Protein AF-A0A2S7K7K2-F1 (afdb_monomer_lite)

pLDDT: mean 85.02, std 9.98, range [56.12, 95.88]

Structure (mmCIF, N/CA/C/O backbone):
data_AF-A0A2S7K7K2-F1
#
_entry.id   AF-A0A2S7K7K2-F1
#
loop_
_atom_site.group_PDB
_atom_site.id
_atom_site.type_symbol
_atom_site.label_atom_id
_atom_site.label_alt_id
_atom_site.label_comp_id
_atom_site.label_asym_id
_atom_site.label_entity_id
_atom_site.label_seq_id
_atom_site.pdbx_PDB_ins_code
_atom_site.Cartn_x
_atom_site.Cartn_y
_atom_site.Cartn_z
_atom_site.occupancy
_atom_site.B_iso_or_equiv
_atom_site.auth_seq_id
_atom_site.auth_comp_id
_atom_site.auth_asym_id
_atom_site.auth_atom_id
_atom_site.pdbx_PDB_model_num
ATOM 1 N N . MET A 1 1 ? -6.408 15.311 -12.185 1.00 59.22 1 MET A N 1
ATOM 2 C CA . MET A 1 1 ? -6.642 16.102 -10.955 1.00 59.22 1 MET A CA 1
ATOM 3 C C . MET A 1 1 ? -5.439 17.012 -10.712 1.00 59.22 1 MET A C 1
ATOM 5 O O . MET A 1 1 ? -4.329 16.543 -10.934 1.00 59.22 1 MET A O 1
ATOM 9 N N . PRO A 1 2 ? -5.615 18.286 -10.323 1.00 72.69 2 PRO A N 1
ATOM 10 C CA . PRO A 1 2 ? -4.494 19.183 -10.014 1.00 72.69 2 PRO A CA 1
ATOM 11 C C . PRO A 1 2 ? -3.734 18.760 -8.743 1.00 72.69 2 PRO A C 1
ATOM 13 O O . PRO A 1 2 ? -4.365 18.361 -7.765 1.00 72.69 2 PRO A O 1
ATOM 16 N N . VAL A 1 3 ? -2.403 18.916 -8.717 1.00 70.38 3 VAL A N 1
ATOM 17 C CA . VAL A 1 3 ? -1.544 18.618 -7.542 1.00 70.38 3 VAL A CA 1
ATOM 18 C C . VAL A 1 3 ? -2.006 19.381 -6.293 1.00 70.38 3 VAL A C 1
ATOM 20 O O . VAL A 1 3 ? -2.088 18.812 -5.209 1.00 70.38 3 VAL A O 1
ATOM 23 N N . ALA A 1 4 ? -2.429 20.637 -6.451 1.00 74.94 4 ALA A N 1
ATOM 24 C CA . ALA A 1 4 ? -2.966 21.441 -5.352 1.00 74.94 4 ALA A CA 1
ATOM 25 C C . ALA A 1 4 ? -4.250 20.849 -4.730 1.00 74.94 4 ALA A C 1
ATOM 27 O O . ALA A 1 4 ? -4.489 20.996 -3.532 1.00 74.94 4 ALA A O 1
ATOM 28 N N . SER A 1 5 ? -5.085 20.167 -5.524 1.00 77.44 5 SER A N 1
ATOM 29 C CA . SER A 1 5 ? -6.290 19.490 -5.025 1.00 77.44 5 SER A CA 1
ATOM 30 C C . SER A 1 5 ? -5.940 18.235 -4.224 1.00 77.44 5 SER A C 1
ATOM 32 O O . SER A 1 5 ? -6.570 17.980 -3.201 1.00 77.44 5 SER A O 1
ATOM 34 N N . LEU A 1 6 ? -4.911 17.495 -4.652 1.00 71.69 6 LEU A N 1
ATOM 35 C CA . LEU A 1 6 ? -4.367 16.344 -3.926 1.00 71.69 6 LEU A CA 1
ATOM 36 C C . LEU A 1 6 ? -3.778 16.764 -2.578 1.00 71.69 6 LEU A C 1
ATOM 38 O O . LEU A 1 6 ? -4.159 16.217 -1.548 1.00 71.69 6 LEU A O 1
ATOM 42 N N . GLN A 1 7 ? -2.909 17.777 -2.573 1.00 73.94 7 GLN A N 1
ATOM 43 C CA . GLN A 1 7 ? -2.296 18.298 -1.348 1.00 73.94 7 GLN A CA 1
ATOM 44 C C . GLN A 1 7 ? -3.355 18.761 -0.341 1.00 73.94 7 GLN A C 1
ATOM 46 O O . GLN A 1 7 ? -3.282 18.409 0.833 1.00 73.94 7 GLN A O 1
ATOM 51 N N . ARG A 1 8 ? -4.393 19.471 -0.807 1.00 82.69 8 ARG A N 1
ATOM 52 C CA . ARG A 1 8 ? -5.515 19.877 0.048 1.00 82.69 8 ARG A CA 1
ATOM 53 C C . ARG A 1 8 ? -6.236 18.674 0.663 1.00 82.69 8 ARG A C 1
ATOM 55 O O . ARG A 1 8 ? -6.492 18.685 1.862 1.00 82.69 8 ARG A O 1
ATOM 62 N N . ALA A 1 9 ? -6.525 17.637 -0.125 1.00 78.69 9 ALA A N 1
ATOM 63 C CA . ALA A 1 9 ? -7.184 16.430 0.373 1.00 78.69 9 ALA A CA 1
ATOM 64 C C . ALA A 1 9 ? -6.349 15.712 1.449 1.00 78.69 9 ALA A C 1
ATOM 66 O O . ALA A 1 9 ? -6.895 15.271 2.460 1.00 78.69 9 ALA A O 1
ATOM 67 N N . VAL A 1 10 ? -5.026 15.641 1.270 1.00 76.25 10 VAL A N 1
ATOM 68 C CA . VAL A 1 10 ? -4.114 15.053 2.263 1.00 76.25 10 VAL A CA 1
ATOM 69 C C . VAL A 1 10 ? -4.106 15.869 3.555 1.00 76.25 10 VAL A C 1
ATOM 71 O O . VAL A 1 10 ? -4.312 15.299 4.626 1.00 76.25 10 VAL A O 1
ATOM 74 N N . SER A 1 11 ? -3.969 17.197 3.468 1.00 79.94 11 SER A N 1
ATOM 75 C CA . SER A 1 11 ? -4.010 18.078 4.644 1.00 79.94 11 SER A CA 1
ATOM 76 C C . SER A 1 11 ? -5.347 18.013 5.390 1.00 79.94 11 SER A C 1
ATOM 78 O O . SER A 1 11 ? -5.374 18.066 6.617 1.00 79.94 11 SER A O 1
ATOM 80 N N . GLU A 1 12 ? -6.470 17.867 4.681 1.00 84.12 12 GLU A N 1
ATOM 81 C CA . GLU A 1 12 ? -7.783 17.681 5.308 1.00 84.12 12 GLU A CA 1
ATOM 82 C C . GLU A 1 12 ? -7.879 16.357 6.077 1.00 84.12 12 GLU A C 1
ATOM 84 O O . GLU A 1 12 ? -8.456 16.322 7.167 1.00 84.12 12 GLU A O 1
ATOM 89 N N . ILE A 1 13 ? -7.320 15.270 5.534 1.00 78.44 13 ILE A N 1
ATOM 90 C CA . ILE A 1 13 ? -7.284 13.970 6.215 1.00 78.44 13 ILE A CA 1
ATOM 91 C C . ILE A 1 13 ? -6.381 14.040 7.449 1.00 78.44 13 ILE A C 1
ATOM 93 O O . ILE A 1 13 ? -6.790 13.586 8.516 1.00 78.44 13 ILE A O 1
ATOM 97 N N . GLU A 1 14 ? -5.200 14.647 7.329 1.00 75.38 14 GLU A N 1
ATOM 98 C CA . GLU A 1 14 ? -4.267 14.842 8.442 1.00 75.38 14 GLU A CA 1
ATOM 99 C C . GLU A 1 14 ? -4.907 15.656 9.577 1.00 75.38 14 GLU A C 1
ATOM 101 O O . GLU A 1 14 ? -4.911 15.225 10.732 1.00 75.38 14 GLU A O 1
ATOM 106 N N . ALA A 1 15 ? -5.538 16.787 9.246 1.00 80.00 15 ALA A N 1
ATOM 107 C CA . ALA A 1 15 ? -6.217 17.631 10.223 1.00 80.00 15 ALA A CA 1
ATOM 108 C C . ALA A 1 15 ? -7.360 16.890 10.940 1.00 80.00 15 ALA A C 1
ATOM 110 O O . ALA A 1 15 ? -7.504 17.007 12.159 1.00 80.00 15 ALA A O 1
ATOM 111 N N . LYS A 1 16 ? -8.159 16.098 10.211 1.00 77.19 16 LYS A N 1
ATOM 112 C CA . LYS A 1 16 ? -9.250 15.301 10.799 1.00 77.19 16 LYS A CA 1
ATOM 113 C C . LYS A 1 16 ? -8.732 14.176 11.689 1.00 77.19 16 LYS A C 1
ATOM 115 O O . LYS A 1 16 ? -9.240 14.011 12.798 1.00 77.19 16 LYS A O 1
ATOM 120 N N . ALA A 1 17 ? -7.706 13.455 11.242 1.00 70.50 17 ALA A N 1
ATOM 121 C CA . ALA A 1 17 ? -7.096 12.375 12.009 1.00 70.50 17 ALA A CA 1
ATOM 122 C C . ALA A 1 17 ? -6.482 12.886 13.324 1.00 70.50 17 ALA A C 1
ATOM 124 O O . ALA A 1 17 ? -6.617 12.228 14.355 1.00 70.50 17 ALA A O 1
ATOM 125 N N . ALA A 1 18 ? -5.879 14.081 13.311 1.00 72.31 18 ALA A N 1
ATOM 126 C CA . ALA A 1 18 ? -5.331 14.722 14.505 1.00 72.31 18 ALA A CA 1
ATOM 127 C C . ALA A 1 18 ? -6.417 15.210 15.484 1.00 72.31 18 ALA A C 1
ATOM 129 O O . ALA A 1 18 ? -6.249 15.103 16.696 1.00 72.31 18 ALA A O 1
ATOM 130 N N . GLN A 1 19 ? -7.537 15.741 14.979 1.00 73.94 19 GLN A N 1
ATOM 131 C CA . GLN A 1 19 ? -8.628 16.265 15.815 1.00 73.94 19 GLN A CA 1
ATOM 132 C C . GLN A 1 19 ? -9.520 15.173 16.407 1.00 73.94 19 GLN A C 1
ATOM 134 O O . GLN A 1 19 ? -10.114 15.367 17.468 1.00 73.94 19 GLN A O 1
ATOM 139 N N . ARG A 1 20 ? -9.667 14.044 15.709 1.00 64.81 20 ARG A N 1
ATOM 140 C CA . ARG A 1 20 ? -10.510 12.924 16.138 1.00 64.81 20 ARG A CA 1
ATOM 141 C C . ARG A 1 20 ? -9.754 11.601 16.013 1.00 64.81 20 ARG A C 1
ATOM 143 O O . ARG A 1 20 ? -10.123 10.753 15.195 1.00 64.81 20 ARG A O 1
ATOM 150 N N . PRO A 1 21 ? -8.744 11.382 16.872 1.00 60.03 21 PRO A N 1
ATOM 151 C CA . PRO A 1 21 ? -7.931 10.175 16.862 1.00 60.03 21 PRO A CA 1
ATOM 152 C C . PRO A 1 21 ? -8.692 8.911 17.277 1.00 60.03 21 PRO A C 1
ATOM 154 O O . PRO A 1 21 ? -8.064 7.859 17.252 1.00 60.03 21 PRO A O 1
ATOM 157 N N . ASP A 1 22 ? -10.008 8.990 17.531 1.00 60.41 22 ASP A N 1
ATOM 158 C CA . ASP A 1 22 ? -10.922 7.863 17.782 1.00 60.41 22 ASP A CA 1
ATOM 159 C C . ASP A 1 22 ? -12.131 7.795 16.818 1.00 60.41 22 ASP A C 1
ATOM 161 O O . ASP A 1 22 ? -12.912 6.845 16.875 1.00 60.41 22 ASP A O 1
ATOM 165 N N . ALA A 1 23 ? -12.307 8.752 15.893 1.00 61.19 23 ALA A N 1
ATOM 166 C CA . ALA A 1 23 ? -13.433 8.714 14.949 1.00 61.19 23 ALA A CA 1
ATOM 167 C C . ALA A 1 23 ? -13.258 7.600 13.914 1.00 61.19 23 ALA A C 1
ATOM 169 O O . ALA A 1 23 ? -12.241 7.569 13.226 1.00 61.19 23 ALA A O 1
ATOM 170 N N . GLN A 1 24 ? -14.247 6.713 13.798 1.00 61.03 24 GLN A N 1
ATOM 171 C CA . GLN A 1 24 ? -14.309 5.552 12.899 1.00 61.03 24 GLN A CA 1
ATOM 172 C C . GLN A 1 24 ? -14.415 5.955 11.409 1.00 61.03 24 GLN A C 1
ATOM 174 O O . GLN A 1 24 ? -15.300 5.510 10.689 1.00 61.03 24 GLN A O 1
ATOM 179 N N . GLU A 1 25 ? -13.566 6.874 10.959 1.00 68.62 25 GLU A N 1
ATOM 180 C CA . GLU A 1 25 ? -13.423 7.260 9.563 1.00 68.62 25 GLU A CA 1
ATOM 181 C C . GLU A 1 25 ? -12.317 6.429 8.908 1.00 68.62 25 GLU A C 1
ATOM 183 O O . GLU A 1 25 ? -11.230 6.278 9.470 1.00 68.62 25 GLU A O 1
ATOM 188 N N . ASP A 1 26 ? -12.566 5.969 7.680 1.00 82.88 26 ASP A N 1
ATOM 189 C CA . ASP A 1 26 ? -11.630 5.178 6.868 1.00 82.88 26 ASP A CA 1
ATOM 190 C C . ASP A 1 26 ? -10.485 6.043 6.300 1.00 82.88 26 ASP A C 1
ATOM 192 O O . ASP A 1 26 ? -10.285 6.169 5.090 1.00 82.88 26 ASP A O 1
ATOM 196 N N . HIS A 1 27 ? -9.743 6.730 7.171 1.00 87.19 27 HIS A N 1
ATOM 197 C CA . HIS A 1 27 ? -8.670 7.644 6.779 1.00 87.19 27 HIS A CA 1
ATOM 198 C C . HIS A 1 27 ? -7.561 6.929 6.001 1.00 87.19 27 HIS A C 1
ATOM 200 O O . HIS A 1 27 ? -7.093 7.455 4.993 1.00 87.19 27 HIS A O 1
ATOM 206 N N . LEU A 1 28 ? -7.165 5.728 6.433 1.00 91.56 28 LEU A N 1
ATOM 207 C CA . LEU A 1 28 ? -6.113 4.952 5.773 1.00 91.56 28 LEU A CA 1
ATOM 208 C C . LEU A 1 28 ? -6.552 4.432 4.400 1.00 91.56 28 LEU A C 1
ATOM 210 O O . LEU A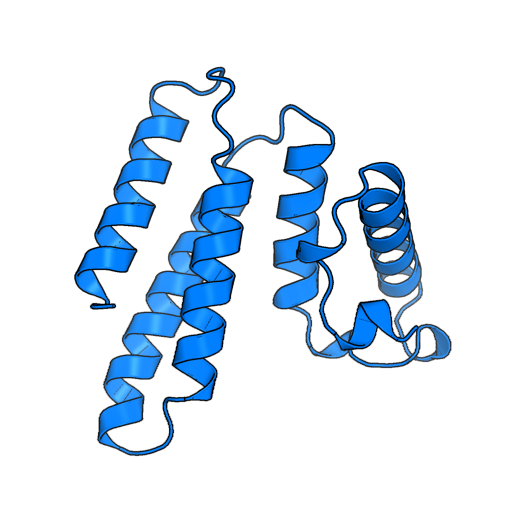 1 28 ? -5.758 4.480 3.465 1.00 91.56 28 LEU A O 1
ATOM 214 N N . GLU A 1 29 ? -7.819 4.045 4.246 1.00 93.19 29 GLU A N 1
ATOM 215 C CA . GLU A 1 29 ? -8.402 3.695 2.945 1.00 93.19 29 GLU A CA 1
ATOM 216 C C . GLU A 1 29 ? -8.375 4.888 1.984 1.00 93.19 29 GLU A C 1
ATOM 218 O O . GLU A 1 29 ? -7.921 4.779 0.845 1.00 93.19 29 GLU A O 1
ATOM 223 N N . LYS A 1 30 ? -8.814 6.065 2.451 1.00 91.56 30 LYS A N 1
ATOM 224 C CA . LYS A 1 30 ? -8.807 7.298 1.648 1.00 91.56 30 LYS A CA 1
ATOM 225 C C . LYS A 1 30 ? -7.394 7.683 1.220 1.00 91.56 30 LYS A C 1
ATOM 227 O O . LYS A 1 30 ? -7.189 8.023 0.057 1.00 91.56 30 LYS A O 1
ATOM 232 N N . LEU A 1 31 ? -6.425 7.607 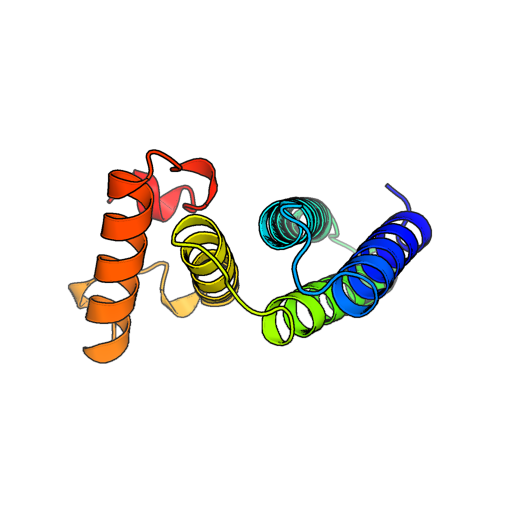2.134 1.00 92.62 31 LEU A N 1
ATOM 233 C CA . LEU A 1 31 ? -5.017 7.857 1.824 1.00 92.62 31 LEU A CA 1
ATOM 234 C C . LEU A 1 31 ? -4.491 6.849 0.801 1.00 92.62 31 LEU A C 1
ATOM 236 O O . LEU A 1 31 ? -3.818 7.246 -0.144 1.00 92.62 31 LEU A O 1
ATOM 240 N N . PHE A 1 32 ? -4.823 5.567 0.947 1.00 94.88 32 PHE A N 1
ATOM 241 C CA . PHE A 1 32 ? -4.366 4.533 0.023 1.00 94.88 32 PHE A CA 1
ATOM 242 C C . PHE A 1 32 ? -4.959 4.717 -1.382 1.00 94.88 32 PHE A C 1
ATOM 244 O O . PHE A 1 32 ? -4.253 4.622 -2.385 1.00 94.88 32 PHE A O 1
ATOM 251 N N . ASN A 1 33 ? -6.235 5.095 -1.469 1.00 92.44 33 ASN A N 1
ATOM 252 C CA . ASN A 1 33 ? -6.878 5.440 -2.735 1.00 92.44 33 ASN A CA 1
ATOM 253 C C . ASN A 1 33 ? -6.243 6.675 -3.393 1.00 92.44 33 ASN A C 1
ATOM 255 O O . ASN A 1 33 ? -6.046 6.681 -4.608 1.00 92.44 33 ASN A O 1
ATOM 259 N N . LEU A 1 34 ? -5.884 7.704 -2.614 1.00 91.50 34 LEU A N 1
ATOM 260 C CA . LEU A 1 34 ? -5.141 8.865 -3.119 1.00 91.50 34 LEU A CA 1
ATOM 261 C C . LEU A 1 34 ? -3.750 8.468 -3.619 1.00 91.50 34 LEU A C 1
ATOM 263 O O . LEU A 1 34 ? -3.356 8.888 -4.703 1.00 91.50 34 LEU A O 1
ATOM 267 N N . PHE A 1 35 ? -3.036 7.626 -2.872 1.00 93.12 35 PHE A N 1
ATOM 268 C CA . PHE A 1 35 ? -1.734 7.099 -3.275 1.00 93.12 35 PHE A CA 1
ATOM 269 C C . PHE A 1 35 ? -1.809 6.384 -4.624 1.00 93.12 35 PHE A C 1
ATOM 271 O O . PHE A 1 35 ? -1.051 6.719 -5.529 1.00 93.12 35 PHE A O 1
ATOM 278 N N . ARG A 1 36 ? -2.775 5.474 -4.797 1.00 91.44 36 ARG A N 1
ATOM 279 C CA . ARG A 1 36 ? -2.989 4.769 -6.067 1.00 91.44 36 ARG A CA 1
ATOM 280 C C . ARG A 1 36 ? -3.346 5.703 -7.224 1.00 91.44 36 ARG A C 1
ATOM 282 O O . ARG A 1 36 ? -2.951 5.455 -8.358 1.00 91.44 36 ARG A O 1
ATOM 289 N N . GLN A 1 37 ? -4.119 6.758 -6.963 1.00 90.19 37 GLN A N 1
ATOM 290 C CA . GLN A 1 37 ? -4.438 7.760 -7.984 1.00 90.19 37 GLN A CA 1
ATOM 291 C C . GLN A 1 37 ? -3.199 8.553 -8.404 1.00 90.19 37 GLN A C 1
ATOM 293 O O . GLN A 1 37 ? -3.048 8.847 -9.585 1.00 90.19 37 GLN A O 1
ATOM 298 N N . ILE A 1 38 ? -2.323 8.899 -7.457 1.00 89.38 38 ILE A N 1
ATOM 299 C CA . ILE A 1 38 ? -1.045 9.557 -7.753 1.00 89.38 38 ILE A CA 1
ATOM 300 C C . ILE A 1 38 ? -0.156 8.624 -8.579 1.00 89.38 38 ILE A C 1
ATOM 302 O O . ILE A 1 38 ? 0.362 9.057 -9.603 1.00 89.38 38 ILE A O 1
ATOM 306 N N . ASP A 1 39 ? -0.049 7.357 -8.176 1.00 87.69 39 ASP A N 1
ATOM 307 C CA . ASP A 1 39 ? 0.761 6.331 -8.842 1.00 87.69 39 ASP A CA 1
ATOM 308 C C . ASP A 1 39 ? 0.352 6.130 -10.310 1.00 87.69 39 ASP A C 1
ATOM 310 O O . ASP A 1 39 ? 1.182 6.188 -11.215 1.00 87.69 39 ASP A O 1
ATOM 314 N N . ALA A 1 40 ? -0.956 6.028 -10.567 1.00 86.50 40 ALA A N 1
ATOM 315 C CA . ALA A 1 40 ? -1.489 5.926 -11.923 1.00 86.50 40 ALA A CA 1
ATOM 316 C C . ALA A 1 40 ? -1.159 7.161 -12.781 1.00 86.50 40 ALA A C 1
ATOM 318 O O . ALA A 1 40 ? -0.808 7.027 -13.947 1.00 86.50 40 ALA A O 1
ATOM 319 N N . VAL A 1 41 ? -1.232 8.370 -12.210 1.00 87.00 41 VAL A N 1
ATOM 320 C CA . VAL A 1 41 ? -0.889 9.603 -12.941 1.00 87.00 41 VAL A CA 1
ATOM 321 C C . VAL A 1 41 ? 0.621 9.725 -13.164 1.00 87.00 41 VAL A C 1
ATOM 323 O O . VAL A 1 41 ? 1.031 10.278 -14.183 1.00 87.00 41 VAL A O 1
ATOM 326 N N . LEU A 1 42 ? 1.446 9.232 -12.236 1.00 85.50 42 LEU A N 1
ATOM 327 C CA . LEU A 1 42 ? 2.902 9.198 -12.383 1.00 85.50 42 LEU A CA 1
ATOM 328 C C . LEU A 1 42 ? 3.332 8.298 -13.541 1.00 85.50 42 LEU A C 1
ATOM 330 O O . LEU A 1 42 ? 4.204 8.698 -14.308 1.00 85.50 42 LEU A O 1
ATOM 334 N N . ALA A 1 43 ? 2.687 7.141 -13.712 1.00 82.75 43 ALA A N 1
ATOM 335 C CA . ALA A 1 43 ? 2.951 6.241 -14.835 1.00 82.75 43 ALA A CA 1
ATOM 336 C C . ALA A 1 43 ? 2.717 6.908 -16.209 1.00 82.75 43 ALA A C 1
ATOM 338 O O . ALA A 1 43 ? 3.400 6.575 -17.177 1.00 82.75 43 ALA A O 1
ATOM 339 N N . ASP A 1 44 ? 1.810 7.889 -16.280 1.00 81.12 44 ASP A N 1
ATOM 340 C CA . ASP A 1 44 ? 1.475 8.633 -17.503 1.00 81.12 44 ASP A CA 1
ATOM 341 C C . ASP A 1 44 ? 2.361 9.879 -17.738 1.00 81.12 44 ASP A C 1
ATOM 343 O O . ASP A 1 44 ? 2.260 10.542 -18.775 1.00 81.12 44 ASP A O 1
ATOM 347 N N . CYS A 1 45 ? 3.223 10.247 -16.786 1.00 77.81 45 CYS A N 1
ATOM 348 C CA . CYS A 1 45 ? 4.083 11.429 -16.863 1.00 77.81 45 CYS A CA 1
ATOM 349 C C . CYS A 1 45 ? 5.435 11.109 -17.531 1.00 77.81 45 CYS A C 1
ATOM 351 O O . CYS A 1 45 ? 6.465 11.079 -16.866 1.00 77.81 45 CYS A O 1
ATOM 353 N N . ALA A 1 46 ? 5.452 10.914 -18.855 1.00 63.28 46 ALA A N 1
ATOM 354 C CA . ALA A 1 46 ? 6.690 10.808 -19.641 1.00 63.28 46 ALA A CA 1
ATOM 355 C C . ALA A 1 46 ? 6.996 12.114 -20.416 1.00 63.28 46 ALA A C 1
ATOM 357 O O . ALA A 1 46 ? 6.163 12.565 -21.202 1.00 63.28 46 ALA A O 1
ATOM 358 N N . GLY A 1 47 ? 8.190 12.705 -20.230 1.00 62.94 47 GLY A N 1
ATOM 359 C CA . GLY A 1 47 ? 8.706 13.868 -20.991 1.00 62.94 47 GLY A CA 1
ATOM 360 C C . GLY A 1 47 ? 9.079 15.101 -20.141 1.00 62.94 47 GLY A C 1
ATOM 361 O O . GLY A 1 47 ? 8.790 15.136 -18.952 1.00 62.94 47 GLY A O 1
ATOM 362 N N . GLU A 1 48 ? 9.677 16.139 -20.750 1.00 56.12 48 GLU A N 1
ATOM 363 C CA . GLU A 1 48 ? 10.257 17.313 -20.045 1.00 56.12 48 GLU A CA 1
ATOM 364 C C . GLU A 1 48 ? 9.235 18.164 -19.248 1.00 56.12 48 GLU A C 1
ATOM 366 O O . GLU A 1 48 ? 9.529 18.606 -18.139 1.00 56.12 48 GLU A O 1
ATOM 371 N N . GLU A 1 49 ? 8.003 18.365 -19.742 1.00 59.69 49 GLU A N 1
ATOM 372 C CA . GLU A 1 49 ? 6.906 18.957 -18.935 1.00 59.69 49 GLU A CA 1
ATOM 373 C C . GLU A 1 49 ? 6.335 17.964 -17.901 1.00 59.69 49 GLU A C 1
ATOM 375 O O . GLU A 1 49 ? 5.702 18.352 -16.913 1.00 59.69 49 GLU A O 1
ATOM 380 N N . GLY A 1 50 ? 6.576 16.670 -18.120 1.00 65.75 50 GLY A N 1
ATOM 381 C CA . GLY A 1 50 ? 6.261 15.585 -17.201 1.00 65.75 50 GLY A CA 1
ATOM 382 C C . GLY A 1 50 ? 7.122 15.623 -15.943 1.00 65.75 50 GLY A C 1
ATOM 383 O O . GLY A 1 50 ? 6.589 15.338 -14.878 1.00 65.75 50 GLY A O 1
ATOM 384 N N . ASP A 1 51 ? 8.378 16.070 -16.023 1.00 75.75 51 ASP A N 1
ATOM 385 C CA . ASP A 1 51 ? 9.328 16.033 -14.902 1.00 75.75 51 ASP A CA 1
ATOM 386 C C . ASP A 1 51 ? 8.915 16.939 -13.732 1.00 75.75 51 ASP A C 1
ATOM 388 O O . ASP A 1 51 ? 8.892 16.507 -12.577 1.00 75.75 51 ASP A O 1
ATOM 392 N N . ALA A 1 52 ? 8.516 18.186 -14.005 1.00 80.88 52 ALA A N 1
ATOM 393 C CA . ALA A 1 52 ? 8.071 19.111 -12.956 1.00 80.88 52 ALA A CA 1
ATOM 394 C C . ALA A 1 52 ? 6.762 18.642 -12.295 1.00 80.88 52 ALA A C 1
ATOM 396 O O . ALA A 1 52 ? 6.583 18.743 -11.078 1.00 80.88 52 ALA A O 1
ATOM 397 N N . LYS A 1 53 ? 5.843 18.091 -13.096 1.00 81.44 53 LYS A N 1
ATOM 398 C CA . LYS A 1 53 ? 4.589 17.516 -12.601 1.00 81.44 53 LYS A CA 1
ATOM 399 C C . LYS A 1 53 ? 4.841 16.229 -11.808 1.00 81.44 53 LYS A C 1
ATOM 401 O O . LYS A 1 53 ? 4.228 16.050 -10.758 1.00 81.44 53 LYS A O 1
ATOM 406 N N . ALA A 1 54 ? 5.745 15.372 -12.274 1.00 85.06 54 ALA A N 1
ATOM 407 C CA . ALA A 1 54 ? 6.141 14.136 -11.613 1.00 85.06 54 ALA A CA 1
ATOM 408 C C . ALA A 1 54 ? 6.797 14.422 -10.261 1.00 85.06 54 ALA A C 1
ATOM 410 O O . ALA A 1 54 ? 6.411 13.815 -9.267 1.00 85.06 54 ALA A O 1
ATOM 411 N N . ALA A 1 55 ? 7.692 15.410 -10.180 1.00 86.88 55 ALA A N 1
ATOM 412 C CA . ALA A 1 55 ? 8.297 15.828 -8.918 1.00 86.88 55 ALA A CA 1
ATOM 413 C C . ALA A 1 55 ? 7.239 16.236 -7.874 1.00 86.88 55 ALA A C 1
ATOM 415 O O . ALA A 1 55 ? 7.267 15.750 -6.743 1.00 86.88 55 ALA A O 1
ATOM 416 N N . GLY A 1 56 ? 6.255 17.058 -8.262 1.00 84.94 56 GLY A N 1
ATOM 417 C CA . GLY A 1 56 ? 5.164 17.456 -7.363 1.00 84.94 56 GLY A CA 1
ATOM 418 C C . GLY A 1 56 ? 4.242 16.298 -6.955 1.00 84.94 56 GLY A C 1
ATOM 419 O O . GLY A 1 56 ? 3.708 16.284 -5.846 1.00 84.94 56 GLY A O 1
ATOM 420 N N . LEU A 1 57 ? 4.061 15.305 -7.830 1.00 87.06 57 LEU A N 1
ATOM 421 C CA . LEU A 1 57 ? 3.299 14.091 -7.532 1.00 87.06 57 LEU A CA 1
ATOM 422 C C . LEU A 1 57 ? 4.057 13.154 -6.580 1.00 87.06 57 LEU A C 1
ATOM 424 O O . LEU A 1 57 ? 3.449 12.679 -5.626 1.00 87.06 57 LEU A O 1
ATOM 428 N N . ILE A 1 58 ? 5.364 12.955 -6.773 1.00 88.56 58 ILE A N 1
ATOM 429 C CA . ILE A 1 58 ? 6.237 12.187 -5.865 1.00 88.56 58 ILE A CA 1
ATOM 430 C C . ILE A 1 58 ? 6.248 12.824 -4.471 1.00 88.56 58 ILE A C 1
ATOM 432 O O . ILE A 1 58 ? 6.134 12.129 -3.457 1.00 88.56 58 ILE A O 1
ATOM 436 N N . GLU A 1 59 ? 6.332 14.155 -4.399 1.00 87.88 59 GLU A N 1
ATOM 437 C CA . GLU A 1 59 ? 6.237 14.875 -3.130 1.00 87.88 59 GLU A CA 1
ATOM 438 C 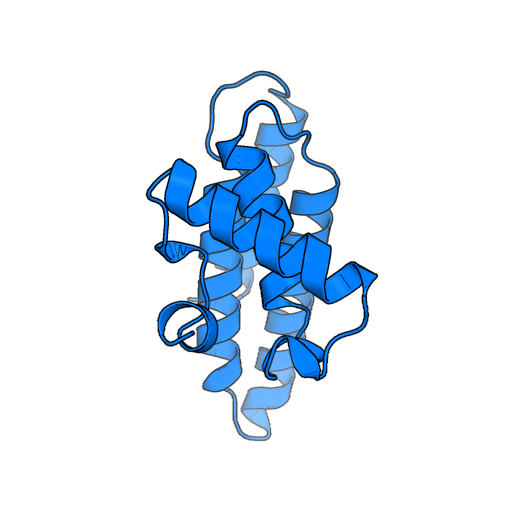C . GLU A 1 59 ? 4.881 14.619 -2.458 1.00 87.88 59 GLU A C 1
ATOM 440 O O . GLU A 1 59 ? 4.835 14.246 -1.286 1.00 87.88 59 GLU A O 1
ATOM 445 N N . ALA A 1 60 ? 3.773 14.724 -3.199 1.00 86.81 60 ALA A N 1
ATOM 446 C CA . ALA A 1 60 ? 2.444 14.425 -2.669 1.00 86.81 60 ALA A CA 1
ATOM 447 C C . ALA A 1 60 ? 2.320 12.968 -2.181 1.00 86.81 60 ALA A C 1
ATOM 449 O O . ALA A 1 60 ? 1.781 12.731 -1.099 1.00 86.81 60 ALA A O 1
ATOM 450 N N . GLN A 1 61 ? 2.863 12.003 -2.929 1.00 88.81 61 GLN A N 1
ATOM 451 C CA . GLN A 1 61 ? 2.926 10.588 -2.545 1.00 88.81 61 GLN A CA 1
ATOM 452 C C . GLN A 1 61 ? 3.708 10.398 -1.235 1.00 88.81 61 GLN A C 1
ATOM 454 O O . GLN A 1 61 ? 3.258 9.690 -0.333 1.00 88.81 61 GLN A O 1
ATOM 459 N N . THR A 1 62 ? 4.827 11.113 -1.084 1.00 89.38 62 THR A N 1
ATOM 460 C CA . THR A 1 62 ? 5.630 11.124 0.145 1.00 89.38 62 THR A CA 1
ATOM 461 C C . THR A 1 62 ? 4.832 11.653 1.335 1.00 89.38 62 THR A C 1
ATOM 463 O O . THR A 1 62 ? 4.897 11.071 2.421 1.00 89.38 62 THR A O 1
ATOM 466 N N . VAL A 1 63 ? 4.056 12.732 1.160 1.00 88.00 63 VAL A N 1
ATOM 467 C CA . VAL A 1 63 ? 3.181 13.243 2.230 1.00 88.00 63 VAL A CA 1
ATOM 468 C C . VAL A 1 63 ? 2.141 12.189 2.610 1.00 88.00 63 VAL A C 1
ATOM 470 O O . VAL A 1 63 ? 2.000 11.902 3.794 1.00 88.00 63 VAL A O 1
ATOM 473 N N . VAL A 1 64 ? 1.482 11.545 1.639 1.00 90.69 64 VAL A N 1
ATOM 474 C CA . VAL A 1 64 ? 0.497 10.481 1.908 1.00 90.69 64 VAL A CA 1
ATOM 475 C C . VAL A 1 64 ? 1.097 9.353 2.752 1.00 90.69 64 VAL A C 1
ATOM 477 O O . VAL A 1 64 ? 0.504 8.982 3.766 1.00 90.69 64 VAL A O 1
ATOM 480 N N . ILE A 1 65 ? 2.272 8.834 2.374 1.00 91.62 65 ILE A N 1
ATOM 481 C CA . ILE A 1 65 ? 2.955 7.767 3.124 1.00 91.62 65 ILE A CA 1
ATOM 482 C C . ILE A 1 65 ? 3.283 8.236 4.546 1.00 91.62 65 ILE A C 1
ATOM 484 O O . ILE A 1 65 ? 3.008 7.520 5.511 1.00 91.62 65 ILE A O 1
ATOM 488 N N . ARG A 1 66 ? 3.830 9.448 4.706 1.00 89.81 66 ARG A N 1
ATOM 489 C CA . ARG A 1 66 ? 4.160 10.007 6.028 1.00 89.81 66 ARG A CA 1
ATOM 490 C C . ARG A 1 66 ? 2.922 10.157 6.909 1.00 89.81 66 ARG A C 1
ATOM 492 O O . ARG A 1 66 ? 2.957 9.755 8.072 1.00 89.81 66 ARG A O 1
ATOM 499 N N . THR A 1 67 ? 1.821 10.667 6.363 1.00 87.56 67 THR A N 1
ATOM 500 C CA . THR A 1 67 ? 0.546 10.783 7.080 1.00 87.56 67 THR A CA 1
ATOM 501 C C . THR A 1 67 ? 0.007 9.401 7.459 1.00 87.56 67 THR A C 1
ATOM 503 O O . THR A 1 67 ? -0.364 9.172 8.610 1.00 87.56 67 THR A O 1
ATOM 506 N N . ALA A 1 68 ? 0.022 8.436 6.536 1.00 91.06 68 ALA A N 1
ATOM 507 C CA . ALA A 1 68 ? -0.405 7.069 6.816 1.00 91.06 68 ALA A CA 1
ATOM 508 C C . ALA A 1 68 ? 0.458 6.397 7.895 1.00 91.06 68 ALA A C 1
ATOM 510 O O . ALA A 1 68 ? -0.063 5.622 8.700 1.00 91.06 68 ALA A O 1
ATOM 511 N N . ALA A 1 69 ? 1.758 6.701 7.960 1.00 90.12 69 ALA A N 1
ATOM 512 C CA . ALA A 1 69 ? 2.670 6.154 8.961 1.00 90.12 69 ALA A CA 1
ATOM 513 C C . ALA A 1 69 ? 2.306 6.601 10.388 1.00 90.12 69 ALA A C 1
ATOM 515 O O . ALA A 1 69 ? 2.316 5.766 11.296 1.00 90.12 69 ALA A O 1
ATOM 516 N N . VAL A 1 70 ? 1.916 7.867 10.579 1.00 89.06 70 VAL A N 1
ATOM 517 C CA . VAL A 1 70 ? 1.604 8.430 11.909 1.00 89.06 70 VAL A CA 1
ATOM 518 C C . VAL A 1 70 ? 0.181 8.142 12.396 1.00 89.06 70 VAL A C 1
ATOM 520 O O . VAL A 1 70 ? -0.054 8.122 13.602 1.00 89.06 70 VAL A O 1
ATOM 523 N N . ILE A 1 71 ? -0.772 7.880 11.495 1.00 87.62 71 ILE A N 1
ATOM 524 C CA . ILE A 1 71 ? -2.142 7.511 11.886 1.00 87.62 71 ILE A CA 1
ATOM 525 C C . ILE A 1 71 ? -2.128 6.138 12.568 1.00 87.62 71 ILE A C 1
ATOM 527 O O . ILE A 1 71 ? -1.615 5.166 12.015 1.00 87.62 71 ILE A O 1
ATOM 531 N N . HIS A 1 72 ? -2.701 6.032 13.768 1.00 86.25 72 HIS A N 1
ATOM 532 C CA . HIS A 1 72 ? -2.806 4.758 14.479 1.00 86.25 72 HIS A CA 1
ATOM 533 C C . HIS A 1 72 ? -3.817 3.826 13.794 1.00 86.25 72 HIS A C 1
ATOM 535 O O . HIS A 1 72 ? -4.920 4.249 13.454 1.00 86.25 72 HIS A O 1
ATOM 541 N N . ALA A 1 73 ? -3.452 2.554 13.615 1.00 88.94 73 ALA A N 1
ATOM 542 C CA . ALA A 1 73 ? -4.370 1.544 13.098 1.00 88.94 73 ALA A CA 1
ATOM 543 C C . ALA A 1 73 ? -5.266 1.033 14.228 1.00 88.94 73 ALA A C 1
ATOM 545 O O . ALA A 1 73 ? -4.764 0.483 15.205 1.00 88.94 73 ALA A O 1
ATOM 546 N N . ARG A 1 74 ? -6.584 1.195 14.096 1.00 86.81 74 ARG A N 1
ATOM 547 C CA . ARG A 1 74 ? -7.545 0.834 15.151 1.00 86.81 74 ARG A CA 1
ATOM 548 C C . ARG A 1 74 ? -8.216 -0.504 14.909 1.00 86.81 74 ARG A C 1
ATOM 550 O O . ARG A 1 74 ? -8.748 -1.114 15.832 1.00 86.81 74 ARG A O 1
ATOM 557 N N . CYS A 1 75 ? -8.204 -0.962 13.665 1.00 89.12 75 CYS A N 1
ATOM 558 C CA . CYS A 1 75 ? -8.785 -2.234 13.280 1.00 89.12 75 CYS A CA 1
ATOM 559 C C . CYS A 1 75 ? -7.887 -3.004 12.306 1.00 89.12 75 CYS A C 1
ATOM 561 O O . CYS A 1 75 ? -6.895 -2.500 11.782 1.00 89.12 75 CYS A O 1
ATOM 563 N N . LYS A 1 76 ? -8.255 -4.260 12.034 1.00 92.56 76 LYS A N 1
ATOM 564 C CA . LYS A 1 76 ? -7.538 -5.106 11.068 1.00 92.56 76 LYS A CA 1
ATOM 565 C C . LYS A 1 76 ? -7.536 -4.505 9.655 1.00 92.56 76 LYS A C 1
ATOM 567 O O . LYS A 1 76 ? -6.553 -4.667 8.943 1.00 92.56 76 LYS A O 1
ATOM 572 N N . ARG A 1 77 ? -8.602 -3.788 9.275 1.00 92.31 77 ARG A N 1
ATOM 573 C CA . ARG A 1 77 ? -8.710 -3.092 7.981 1.00 92.31 77 ARG A CA 1
ATOM 574 C C . ARG A 1 77 ? -7.683 -1.959 7.863 1.00 92.31 77 ARG A C 1
ATOM 576 O O . ARG A 1 77 ? -7.022 -1.840 6.842 1.00 92.31 77 ARG A O 1
ATOM 583 N N . ASP A 1 78 ? -7.449 -1.210 8.937 1.00 92.19 78 ASP A N 1
ATOM 584 C CA . ASP A 1 78 ? -6.394 -0.189 8.978 1.00 92.19 78 ASP A CA 1
ATOM 585 C C . ASP A 1 78 ? -4.990 -0.790 8.832 1.00 92.19 78 ASP A C 1
ATOM 587 O O . ASP A 1 78 ? -4.143 -0.252 8.117 1.00 92.19 78 ASP A O 1
ATOM 591 N N . LEU A 1 79 ? -4.740 -1.926 9.497 1.00 92.69 79 LEU A N 1
ATOM 592 C CA . LEU A 1 79 ? -3.479 -2.660 9.356 1.00 92.69 79 LEU A CA 1
ATOM 593 C C . LEU A 1 79 ? -3.266 -3.128 7.915 1.00 92.69 79 LEU A C 1
ATOM 595 O O . LEU A 1 79 ? -2.151 -3.021 7.408 1.00 92.69 79 LEU A O 1
ATOM 599 N N . LEU A 1 80 ? -4.329 -3.587 7.246 1.00 95.88 80 LEU A N 1
ATOM 600 C CA . LEU A 1 80 ? -4.274 -3.968 5.839 1.00 95.88 80 LEU A CA 1
ATOM 601 C C . LEU A 1 80 ? -3.826 -2.796 4.958 1.00 95.88 80 LEU A C 1
ATOM 603 O O . LEU A 1 80 ? -2.903 -2.968 4.169 1.00 95.88 80 LEU A O 1
ATOM 607 N N . TYR A 1 81 ? -4.399 -1.599 5.126 1.00 95.56 81 TYR A N 1
ATOM 608 C CA . TYR A 1 81 ? -3.991 -0.429 4.339 1.00 95.56 81 TYR A CA 1
ATOM 609 C C . TYR A 1 81 ? -2.562 0.030 4.637 1.00 95.56 81 TYR A C 1
ATOM 611 O O . TYR A 1 81 ? -1.838 0.387 3.711 1.00 95.56 81 TYR A O 1
ATOM 619 N N . LYS A 1 82 ? -2.104 -0.032 5.894 1.00 94.00 82 LYS A N 1
ATOM 620 C CA . LYS A 1 82 ? -0.690 0.231 6.220 1.00 94.00 82 LYS A CA 1
ATOM 621 C C . LYS A 1 82 ? 0.255 -0.744 5.516 1.00 94.00 82 LYS A C 1
ATOM 623 O O . LYS A 1 82 ? 1.261 -0.313 4.959 1.00 94.00 82 LYS A O 1
ATOM 628 N N . LEU A 1 83 ? -0.068 -2.037 5.521 1.00 95.00 83 LEU A N 1
ATOM 629 C CA . LEU A 1 83 ? 0.716 -3.043 4.800 1.00 95.00 83 LEU A CA 1
ATOM 630 C C . LEU A 1 83 ? 0.629 -2.853 3.282 1.00 95.00 83 LEU A C 1
ATOM 632 O O . LEU A 1 83 ? 1.613 -3.084 2.589 1.00 95.00 83 LEU A O 1
ATOM 636 N N . ALA A 1 84 ? -0.505 -2.372 2.772 1.00 95.31 84 ALA A N 1
ATOM 637 C CA . ALA A 1 84 ? -0.658 -2.049 1.362 1.00 95.31 84 ALA A CA 1
ATOM 638 C C . ALA A 1 84 ? 0.300 -0.926 0.933 1.00 95.31 84 ALA A C 1
ATOM 640 O O . ALA A 1 84 ? 0.943 -1.061 -0.101 1.00 95.31 84 ALA A O 1
ATOM 641 N N . PHE A 1 85 ? 0.484 0.127 1.740 1.00 94.38 85 PHE A N 1
ATOM 642 C CA . PHE A 1 85 ? 1.508 1.146 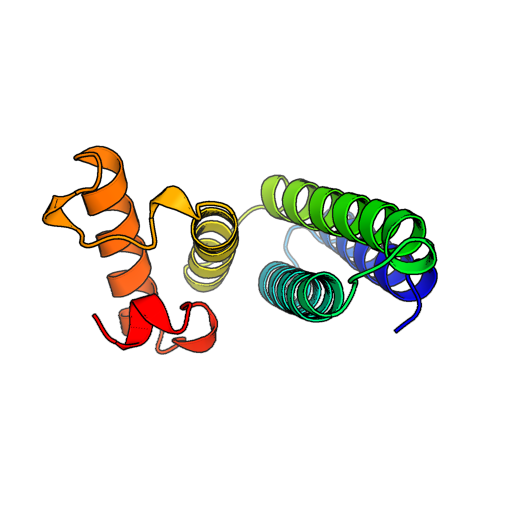1.464 1.00 94.38 85 PHE A CA 1
ATOM 643 C C . PHE A 1 85 ? 2.913 0.547 1.361 1.00 94.38 85 PHE A C 1
ATOM 645 O O . PHE A 1 85 ? 3.609 0.816 0.388 1.00 94.38 85 PHE A O 1
ATOM 652 N N . TRP A 1 86 ? 3.302 -0.300 2.322 1.00 92.62 86 TRP A N 1
ATOM 653 C CA . TRP A 1 86 ? 4.588 -1.007 2.276 1.00 92.62 86 TRP A CA 1
ATOM 654 C C . TRP A 1 86 ? 4.728 -1.845 1.001 1.00 92.62 86 TRP A C 1
ATOM 656 O O . TRP A 1 86 ? 5.723 -1.730 0.294 1.00 92.62 86 TRP A O 1
ATOM 666 N N . ARG A 1 87 ? 3.717 -2.656 0.671 1.00 92.94 87 ARG A N 1
ATOM 667 C CA . ARG A 1 87 ? 3.756 -3.530 -0.505 1.00 92.94 87 ARG A CA 1
ATOM 668 C C . ARG A 1 87 ? 3.849 -2.737 -1.808 1.00 92.94 87 ARG A C 1
ATOM 670 O O . ARG A 1 87 ? 4.533 -3.169 -2.738 1.00 92.94 87 ARG A O 1
ATOM 677 N N . TRP A 1 88 ? 3.136 -1.615 -1.899 1.00 91.62 88 TRP A N 1
ATOM 678 C CA . TRP A 1 88 ? 3.129 -0.788 -3.101 1.00 91.62 88 TRP A CA 1
ATOM 679 C C . TRP A 1 88 ? 4.463 -0.082 -3.337 1.00 91.62 88 TRP A C 1
ATOM 681 O O . TRP A 1 88 ? 4.916 -0.064 -4.481 1.00 91.62 88 TRP A O 1
ATOM 691 N N . ASP A 1 89 ? 5.119 0.358 -2.264 1.00 87.19 89 ASP A N 1
ATOM 692 C CA . ASP A 1 89 ? 6.437 1.009 -2.269 1.00 87.19 89 ASP A CA 1
ATOM 693 C C . ASP A 1 89 ? 7.628 0.024 -2.343 1.00 87.19 89 ASP A C 1
ATOM 695 O O . ASP A 1 89 ? 8.780 0.440 -2.392 1.00 87.19 89 ASP A O 1
ATOM 699 N N . ALA A 1 90 ? 7.367 -1.290 -2.374 1.00 87.62 90 ALA A N 1
ATOM 700 C CA . ALA A 1 90 ? 8.381 -2.347 -2.443 1.00 87.62 90 ALA A CA 1
ATOM 701 C C . ALA A 1 90 ? 8.371 -3.050 -3.821 1.00 87.62 90 ALA A C 1
ATOM 703 O O . ALA A 1 90 ? 7.809 -4.146 -3.960 1.00 87.62 90 ALA A O 1
ATOM 704 N N . PRO A 1 91 ? 8.927 -2.426 -4.883 1.00 83.75 91 PRO A N 1
ATOM 705 C CA . PRO A 1 91 ? 8.976 -3.014 -6.226 1.00 83.75 91 PRO A CA 1
ATOM 706 C C . PRO A 1 91 ? 9.894 -4.239 -6.298 1.00 83.75 91 PRO A C 1
ATOM 708 O O . PRO A 1 91 ? 9.713 -5.115 -7.137 1.00 83.75 91 PRO A O 1
ATOM 711 N N . ASP A 1 92 ? 10.856 -4.355 -5.387 1.00 83.75 92 ASP A N 1
ATOM 712 C CA . ASP A 1 92 ? 11.696 -5.538 -5.244 1.00 83.75 92 ASP A CA 1
ATOM 713 C C . ASP A 1 92 ? 10.908 -6.771 -4.775 1.00 83.75 92 ASP A C 1
ATOM 715 O O . ASP A 1 92 ? 11.453 -7.867 -4.776 1.00 83.75 92 ASP A O 1
ATOM 719 N N . LEU A 1 93 ? 9.634 -6.632 -4.402 1.00 86.44 93 LEU A N 1
ATOM 720 C CA . LEU A 1 93 ? 8.736 -7.749 -4.100 1.00 86.44 93 LEU A CA 1
ATOM 721 C C . LEU A 1 93 ? 7.858 -8.153 -5.292 1.00 86.44 93 LEU A C 1
ATOM 723 O O . LEU A 1 93 ? 7.020 -9.039 -5.157 1.00 86.44 93 LEU A O 1
ATOM 727 N N . ASP A 1 94 ? 8.072 -7.569 -6.474 1.00 87.31 94 ASP A N 1
ATOM 728 C CA . ASP A 1 94 ? 7.425 -7.977 -7.732 1.00 87.31 94 ASP A CA 1
ATOM 729 C C . ASP A 1 94 ? 8.136 -9.194 -8.375 1.00 87.31 94 ASP A C 1
ATOM 731 O O . ASP A 1 94 ? 8.231 -9.323 -9.595 1.00 87.31 94 ASP A O 1
ATOM 735 N N . ARG A 1 95 ? 8.660 -10.094 -7.535 1.00 85.38 95 ARG A N 1
ATOM 736 C CA . ARG A 1 95 ? 9.366 -11.334 -7.897 1.00 85.38 95 ARG A CA 1
ATOM 737 C C . ARG A 1 95 ? 8.742 -12.535 -7.176 1.00 85.38 95 ARG A C 1
ATOM 739 O O . ARG A 1 95 ? 8.034 -12.333 -6.188 1.00 85.38 95 ARG A O 1
ATOM 746 N N . PRO A 1 96 ? 8.973 -13.775 -7.640 1.00 87.50 96 PRO A N 1
ATOM 747 C CA . PRO A 1 96 ? 8.496 -14.971 -6.948 1.00 87.50 96 PRO A CA 1
ATOM 748 C C . PRO A 1 96 ? 8.936 -15.007 -5.477 1.00 87.50 96 PRO A C 1
ATOM 750 O O . PRO A 1 96 ? 10.009 -14.512 -5.125 1.00 87.50 96 PRO A O 1
ATOM 753 N N . VAL A 1 97 ? 8.115 -15.608 -4.608 1.00 87.69 97 VAL A N 1
ATOM 754 C CA . VAL A 1 97 ? 8.367 -15.674 -3.152 1.00 87.69 97 VAL A CA 1
ATOM 755 C C . VAL A 1 97 ? 9.698 -16.368 -2.844 1.00 87.69 97 VAL A C 1
ATOM 757 O O . VAL A 1 97 ? 10.378 -16.020 -1.881 1.00 87.69 97 VAL A O 1
ATOM 760 N N . GLU A 1 98 ? 10.104 -17.306 -3.695 1.00 88.44 98 GLU A N 1
ATOM 761 C CA . GLU A 1 98 ? 11.362 -18.048 -3.624 1.00 88.44 98 GLU A CA 1
ATOM 762 C C . GLU A 1 98 ? 12.602 -17.151 -3.762 1.00 88.44 98 GLU A C 1
ATOM 764 O O . GLU A 1 98 ? 13.685 -17.521 -3.307 1.00 88.44 98 GLU A O 1
ATOM 769 N N . GLU A 1 99 ? 12.449 -15.973 -4.368 1.00 89.81 99 GLU A N 1
ATOM 770 C CA . GLU A 1 99 ? 13.522 -15.003 -4.600 1.00 89.81 99 GLU A CA 1
ATOM 771 C C . GLU A 1 99 ? 13.537 -13.861 -3.568 1.00 89.81 99 GLU A C 1
ATOM 773 O O . GLU A 1 99 ? 14.421 -12.998 -3.606 1.00 89.81 99 GLU A O 1
ATOM 778 N N . MET A 1 100 ? 12.572 -13.835 -2.643 1.00 91.81 100 MET A N 1
ATOM 779 C CA . MET A 1 100 ? 12.482 -12.837 -1.577 1.00 91.81 100 MET A CA 1
ATOM 780 C C . MET A 1 100 ? 13.402 -13.177 -0.398 1.00 91.81 100 MET A C 1
ATOM 782 O O . MET A 1 100 ? 13.777 -14.330 -0.163 1.00 91.81 100 MET A O 1
ATOM 786 N N . SER A 1 101 ? 13.738 -12.171 0.417 1.00 92.88 101 SER A N 1
ATOM 787 C CA . SER A 1 101 ? 14.345 -12.447 1.721 1.00 92.88 101 SER A CA 1
ATOM 788 C C . SER A 1 101 ? 13.351 -13.206 2.615 1.00 92.88 101 SER A C 1
ATOM 790 O O . SER A 1 101 ? 12.136 -13.089 2.459 1.00 92.88 101 SER A O 1
ATOM 792 N N . ARG A 1 102 ? 13.845 -13.976 3.595 1.00 93.12 102 ARG A N 1
ATOM 793 C CA . ARG A 1 102 ? 12.968 -14.764 4.487 1.00 93.12 102 ARG A CA 1
ATOM 794 C C . ARG A 1 102 ? 11.953 -13.894 5.234 1.00 93.12 102 ARG A C 1
ATOM 796 O O . ARG A 1 102 ? 10.824 -14.325 5.438 1.00 93.12 102 ARG A O 1
ATOM 803 N N . SER A 1 103 ? 12.357 -12.698 5.663 1.00 93.94 103 SER A N 1
ATOM 804 C CA . SER A 1 103 ? 11.468 -11.751 6.342 1.00 93.94 103 SER A CA 1
ATOM 805 C C . SER A 1 103 ? 10.414 -11.190 5.397 1.00 93.94 103 SER A C 1
ATOM 807 O O . SER A 1 103 ? 9.246 -11.126 5.778 1.00 93.94 103 SER A O 1
ATOM 809 N N . ASP A 1 104 ? 10.802 -10.850 4.167 1.00 93.00 104 ASP A N 1
ATOM 810 C CA . ASP A 1 104 ? 9.873 -10.290 3.184 1.00 93.00 104 ASP A CA 1
ATOM 811 C C . ASP A 1 104 ? 8.864 -11.336 2.726 1.00 93.00 104 ASP A C 1
ATOM 813 O O . ASP A 1 104 ? 7.680 -11.033 2.664 1.00 93.00 104 ASP A O 1
ATOM 817 N N . ALA A 1 105 ? 9.291 -12.585 2.518 1.00 91.94 105 ALA A N 1
ATOM 818 C CA . ALA A 1 105 ? 8.398 -13.693 2.185 1.00 91.94 105 ALA A CA 1
ATOM 819 C C . ALA A 1 105 ? 7.307 -13.895 3.254 1.00 91.94 105 ALA A C 1
ATOM 821 O O . ALA A 1 105 ? 6.131 -14.053 2.926 1.00 91.94 105 ALA A O 1
ATOM 822 N N . ILE A 1 106 ? 7.678 -13.844 4.541 1.00 94.75 106 ILE A N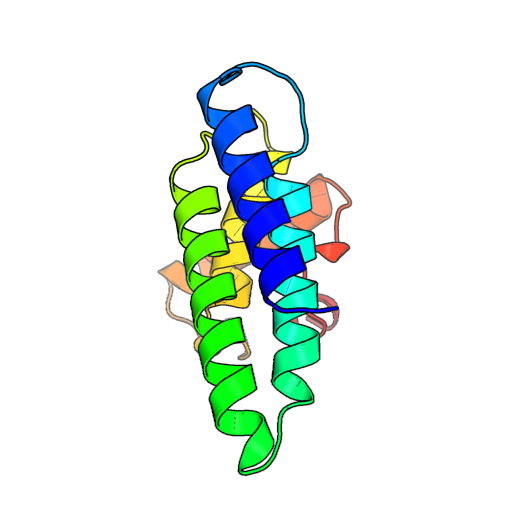 1
ATOM 823 C CA . ILE A 1 106 ? 6.724 -13.967 5.655 1.00 94.75 106 ILE A CA 1
ATOM 824 C C . ILE A 1 106 ? 5.778 -12.764 5.693 1.00 94.75 106 ILE A C 1
ATOM 826 O O . ILE A 1 106 ? 4.565 -12.948 5.803 1.00 94.75 106 ILE A O 1
ATOM 830 N N . LEU A 1 107 ? 6.308 -11.541 5.603 1.00 94.00 107 LEU A N 1
ATOM 831 C CA . LEU A 1 107 ? 5.499 -10.323 5.664 1.00 94.00 107 LEU A CA 1
ATOM 832 C C . LEU A 1 107 ? 4.545 -10.218 4.466 1.00 94.00 107 LEU A C 1
ATOM 834 O O . LEU A 1 107 ? 3.371 -9.893 4.637 1.00 94.00 107 LEU A O 1
ATOM 838 N N . TYR A 1 108 ? 5.026 -10.567 3.274 1.00 93.81 108 TYR A N 1
ATOM 839 C CA . TYR A 1 108 ? 4.249 -10.636 2.043 1.00 93.81 108 TYR A CA 1
ATOM 840 C C . TYR A 1 108 ? 3.126 -11.671 2.143 1.00 93.81 108 TYR A C 1
ATOM 842 O O . TYR A 1 108 ? 1.968 -11.343 1.885 1.00 93.81 108 TYR A O 1
ATOM 850 N N . SER A 1 109 ? 3.432 -12.894 2.595 1.00 93.25 109 SER A N 1
ATOM 851 C CA . SER A 1 109 ? 2.418 -13.929 2.833 1.00 93.25 109 S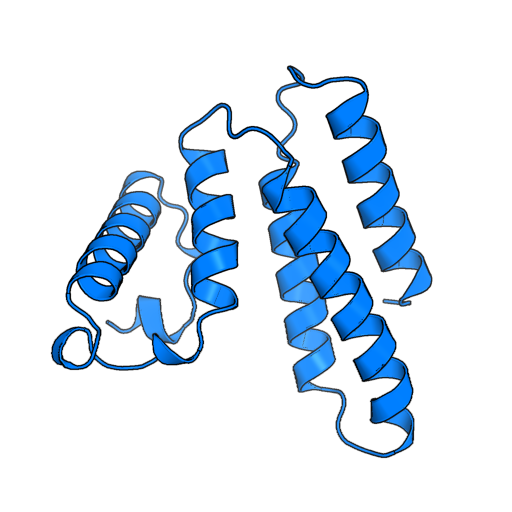ER A CA 1
ATOM 852 C C . SER A 1 109 ? 1.366 -13.457 3.837 1.00 93.25 109 SER A C 1
ATOM 854 O O . SER A 1 109 ? 0.173 -13.560 3.566 1.00 93.25 109 SER A O 1
ATOM 856 N N . ALA A 1 110 ? 1.787 -12.872 4.964 1.00 94.81 110 ALA A N 1
ATOM 857 C CA . ALA A 1 110 ? 0.876 -12.369 5.989 1.00 94.81 110 ALA A CA 1
ATOM 858 C C . ALA A 1 110 ? -0.029 -11.240 5.468 1.00 94.81 110 ALA A C 1
ATOM 860 O O . ALA A 1 110 ? -1.215 -11.195 5.794 1.00 94.81 110 ALA A O 1
ATOM 861 N N . PHE A 1 111 ? 0.507 -10.344 4.634 1.00 95.56 111 PHE A N 1
ATOM 862 C CA . PHE A 1 111 ? -0.275 -9.311 3.961 1.00 95.56 111 PHE A CA 1
ATOM 863 C C . PHE A 1 111 ? -1.337 -9.916 3.032 1.00 95.56 111 PHE A C 1
ATOM 865 O O . PHE A 1 111 ? -2.506 -9.532 3.115 1.00 95.56 111 PHE A O 1
ATOM 872 N N . ARG A 1 112 ? -0.966 -10.896 2.197 1.00 94.75 112 ARG A N 1
ATOM 873 C CA . ARG A 1 112 ? -1.911 -11.578 1.298 1.00 94.75 112 ARG A CA 1
ATOM 874 C C . ARG A 1 112 ? -3.001 -12.323 2.061 1.00 94.75 112 ARG A C 1
ATOM 876 O O . ARG A 1 112 ? -4.174 -12.216 1.706 1.00 94.75 112 ARG A O 1
ATOM 883 N N . ASP A 1 113 ? -2.633 -13.039 3.118 1.00 95.06 113 ASP A N 1
ATOM 884 C CA . ASP A 1 113 ? -3.587 -13.751 3.967 1.00 95.06 113 ASP A CA 1
ATOM 885 C C . ASP A 1 113 ? -4.551 -12.781 4.650 1.00 95.06 113 ASP A C 1
ATOM 887 O O . ASP A 1 113 ? -5.751 -13.051 4.726 1.00 95.06 113 ASP A O 1
ATOM 891 N N . LEU A 1 114 ? -4.062 -11.620 5.096 1.00 95.38 114 LEU A N 1
ATOM 892 C CA . LEU A 1 114 ? -4.903 -10.579 5.676 1.00 95.38 114 LEU A CA 1
ATOM 893 C C . LEU A 1 114 ? -5.872 -9.987 4.642 1.00 95.38 114 LEU A C 1
ATOM 895 O O . LEU A 1 114 ? -7.053 -9.832 4.957 1.00 95.38 114 LEU A O 1
ATOM 899 N N . ALA A 1 115 ? -5.406 -9.709 3.419 1.00 95.62 115 ALA A N 1
ATOM 900 C CA . ALA A 1 115 ? -6.248 -9.219 2.325 1.00 95.62 115 ALA A CA 1
ATOM 901 C C . ALA A 1 115 ? -7.382 -10.208 2.010 1.00 95.62 115 ALA A C 1
ATOM 903 O O . ALA A 1 115 ? -8.552 -9.823 1.988 1.00 95.62 115 ALA A O 1
ATOM 904 N N . LYS A 1 116 ? -7.049 -11.500 1.875 1.00 94.00 116 LYS A N 1
ATOM 905 C CA . LYS A 1 116 ? -8.020 -12.585 1.648 1.00 94.00 116 LYS A CA 1
ATOM 906 C C . LYS A 1 116 ? -8.991 -12.743 2.816 1.00 94.00 116 LYS A C 1
ATOM 908 O O . LYS A 1 116 ? -10.195 -12.841 2.609 1.00 94.00 116 LYS A O 1
ATOM 913 N N . THR A 1 117 ? -8.485 -12.722 4.048 1.00 95.56 117 THR A N 1
ATOM 914 C CA . THR A 1 117 ? -9.303 -12.869 5.265 1.00 95.56 117 THR A CA 1
ATOM 915 C C . THR A 1 117 ? -10.318 -11.736 5.415 1.00 95.56 117 THR A C 1
ATOM 917 O O . THR A 1 117 ? -11.421 -11.959 5.908 1.00 95.56 117 THR A O 1
ATOM 920 N N . LEU A 1 118 ? -9.953 -10.518 5.007 1.00 94.31 118 LEU A N 1
ATOM 921 C CA . LEU A 1 118 ? -10.835 -9.350 5.045 1.00 94.31 118 LEU A CA 1
ATOM 922 C C . LEU A 1 118 ? -11.674 -9.176 3.769 1.00 94.31 118 LEU A C 1
ATOM 924 O O . LEU A 1 118 ? -12.558 -8.322 3.757 1.00 94.31 118 LEU A O 1
ATOM 928 N N . GLY A 1 119 ? -11.420 -9.972 2.725 1.00 93.31 119 GLY A N 1
ATOM 929 C CA . GLY A 1 119 ? -12.115 -9.900 1.439 1.00 93.31 119 GLY A CA 1
ATOM 930 C C . GLY A 1 119 ? -11.818 -8.630 0.636 1.00 93.31 119 GLY A C 1
ATOM 931 O O . GLY A 1 119 ? -12.629 -8.244 -0.201 1.00 93.31 119 GLY A O 1
ATOM 932 N N . ASP A 1 120 ? -10.691 -7.963 0.894 1.00 92.81 120 ASP A N 1
ATOM 933 C CA . ASP A 1 120 ? -10.324 -6.705 0.238 1.00 92.81 120 ASP A CA 1
ATOM 934 C C . ASP A 1 120 ? -9.093 -6.898 -0.652 1.00 92.81 120 ASP A C 1
ATOM 936 O O . ASP A 1 120 ? -7.966 -6.554 -0.304 1.00 92.81 120 ASP A O 1
ATOM 940 N N . GLU A 1 121 ? -9.314 -7.484 -1.828 1.00 91.44 121 GLU A N 1
ATOM 941 C CA . GLU A 1 121 ? -8.266 -7.716 -2.831 1.00 91.44 121 GLU A CA 1
ATOM 942 C C . GLU A 1 121 ? -7.887 -6.443 -3.606 1.00 91.44 121 GLU A C 1
ATOM 944 O O . GLU A 1 121 ? -6.957 -6.452 -4.413 1.00 91.44 121 GLU A O 1
ATOM 949 N N . THR A 1 122 ? -8.573 -5.318 -3.367 1.00 90.50 122 THR A N 1
ATOM 950 C CA . THR A 1 122 ? -8.280 -4.047 -4.050 1.00 90.50 122 THR A CA 1
ATOM 951 C C . THR A 1 122 ? -6.937 -3.450 -3.630 1.00 90.50 122 THR A C 1
ATOM 953 O O . THR A 1 122 ? -6.356 -2.646 -4.359 1.00 90.50 122 THR A O 1
ATOM 956 N N . VAL A 1 123 ? -6.411 -3.880 -2.484 1.00 92.75 123 VAL A N 1
ATOM 957 C CA . VAL A 1 123 ? -5.086 -3.506 -1.972 1.00 92.75 123 VAL A CA 1
ATOM 958 C C . VAL A 1 123 ? -3.935 -4.254 -2.646 1.00 92.75 123 VAL A C 1
ATOM 960 O O . VAL A 1 123 ? -2.784 -3.841 -2.518 1.00 92.75 123 VAL A O 1
ATOM 963 N N . LEU A 1 124 ? -4.226 -5.336 -3.371 1.00 92.62 124 LEU A N 1
ATOM 964 C CA . LEU A 1 124 ? -3.235 -6.158 -4.061 1.00 92.62 124 LEU A CA 1
ATOM 965 C C . LEU A 1 124 ? -2.839 -5.528 -5.405 1.00 92.62 124 LEU A C 1
ATOM 967 O O . LEU A 1 124 ? -3.705 -5.038 -6.142 1.00 92.62 124 LEU A O 1
ATOM 971 N N . LYS A 1 125 ? -1.548 -5.589 -5.759 1.00 89.75 125 LYS A N 1
ATOM 972 C CA . LYS A 1 125 ? -1.114 -5.322 -7.140 1.00 89.75 125 LYS A CA 1
ATOM 973 C C . LYS A 1 125 ? -1.602 -6.443 -8.056 1.00 89.75 125 LYS A C 1
ATOM 975 O O . LYS A 1 125 ? -1.889 -7.548 -7.602 1.00 89.75 125 LYS A O 1
ATOM 980 N N . ASP A 1 126 ? -1.639 -6.200 -9.361 1.00 86.19 126 ASP A N 1
ATOM 981 C CA . ASP A 1 126 ? -2.061 -7.233 -10.317 1.00 86.19 126 ASP A CA 1
ATOM 982 C C . ASP A 1 126 ? -1.129 -8.457 -10.306 1.00 86.19 126 ASP A C 1
ATOM 984 O O . ASP A 1 126 ? -1.603 -9.587 -10.401 1.00 86.19 126 ASP A O 1
ATOM 988 N N . PHE A 1 127 ? 0.168 -8.251 -10.052 1.00 84.12 127 PHE A N 1
ATOM 989 C CA . PHE A 1 127 ? 1.126 -9.334 -9.801 1.00 84.12 127 PHE A CA 1
ATOM 990 C C . PHE A 1 127 ? 0.722 -10.234 -8.614 1.00 84.12 127 PHE A C 1
ATOM 992 O O . PHE A 1 127 ? 0.846 -11.455 -8.683 1.00 84.12 127 PHE A O 1
ATOM 999 N N . ASP A 1 128 ? 0.193 -9.653 -7.534 1.00 84.81 128 ASP A N 1
ATOM 1000 C CA . ASP A 1 128 ? -0.170 -10.377 -6.304 1.00 84.81 128 ASP A CA 1
ATOM 1001 C C . ASP A 1 128 ? -1.462 -11.198 -6.443 1.00 84.81 128 ASP A C 1
ATOM 1003 O O . ASP A 1 128 ? -1.712 -12.115 -5.652 1.00 84.81 128 ASP A O 1
ATOM 1007 N N . LYS A 1 129 ? -2.300 -10.833 -7.422 1.00 81.56 129 LYS A N 1
ATOM 1008 C CA . LYS A 1 129 ? -3.544 -11.536 -7.765 1.00 81.56 129 LYS A CA 1
ATOM 1009 C C . LYS A 1 129 ? -3.296 -12.749 -8.659 1.00 81.56 129 LYS A C 1
ATOM 1011 O O . LYS A 1 129 ? -4.108 -13.667 -8.666 1.00 81.56 129 LYS A O 1
ATOM 1016 N N . ALA A 1 130 ? -2.218 -12.718 -9.442 1.00 75.44 130 ALA A N 1
ATOM 1017 C CA . ALA A 1 130 ? -1.846 -13.796 -10.353 1.00 75.44 130 ALA A CA 1
ATOM 1018 C C . ALA A 1 130 ? -1.093 -14.944 -9.654 1.00 75.44 130 ALA A C 1
ATOM 1020 O O . ALA A 1 130 ? -1.141 -16.076 -10.135 1.00 75.44 130 ALA A O 1
ATOM 1021 N N . ASN A 1 131 ? -0.413 -14.645 -8.541 1.00 59.22 131 ASN A N 1
ATOM 1022 C CA . ASN A 1 131 ? 0.265 -15.613 -7.667 1.00 59.22 131 ASN A CA 1
ATOM 1023 C C . ASN A 1 131 ? -0.620 -16.038 -6.492 1.00 59.22 131 ASN A C 1
ATOM 1025 O O . ASN A 1 131 ? -0.168 -16.767 -5.581 1.00 59.22 131 ASN A O 1
#

Foldseek 3Di:
DDLVVLLVVLVVLLVVCVVCLPDPDPSLVSLLVSLVVLVVVLVVQDDDVSVVVNVSSVVSNVSSLVSLVPRDDPDLVSVLSNLLNVVVVCVVVLDDLVPDDPVCSVSLVVSLVSCVVVVNCVSPDPSSVVD

Radius of gyration: 15.65 Å; chains: 1; bounding box: 29×40×39 Å

Secondary structure (DSSP, 8-state):
--HHHHHHHHHHHHHHHHH-TT----HHHHHHHHHHHHHHHHHT--SHHHHHHHHHHHHHHHHHHHHHHHSPP-SHHHHHHHHHHHHHT-GGGSS-GGGS-HHHHHHHHHHHHHHHHHT-GGGS-HHHHH-

Organism: NCBI:txid2058213

Sequence (131 aa):
MPVASLQRAVSEIEAKAAQRPDAQEDHLEKLFNLFRQIDAVLADCAGEEGDAKAAGLIEAQTVVIRTAAVIHARCKRDLLYKLAFWRWDAPDLDRPVEEMSRSDAILYSAFRDLAKTLGDETVLKDFDKAN